Protein AF-A0A4Q3SL16-F1 (afdb_monomer_lite)

Foldseek 3Di:
DVVVVVVVVVVVVVVVVVVVVVVPPPPPPLVVQLVVLVVQLVVVLQDQDLVSNVVSLLSNQLSVDPNSDDDPVSVVVSVVSSVVGDHPPPPPPDD

Structure (mmCIF, N/CA/C/O backbone):
data_AF-A0A4Q3SL16-F1
#
_entry.id   AF-A0A4Q3SL16-F1
#
loop_
_atom_site.group_PDB
_atom_site.id
_atom_site.type_symbol
_atom_site.label_atom_id
_atom_site.label_alt_id
_atom_site.label_comp_id
_atom_site.label_asym_id
_atom_site.label_entity_id
_atom_site.label_seq_id
_atom_site.pdbx_PDB_ins_code
_atom_site.Cartn_x
_atom_site.Cartn_y
_atom_site.Cartn_z
_atom_site.occupancy
_atom_site.B_iso_or_equiv
_atom_site.auth_seq_id
_atom_site.auth_comp_id
_atom_site.auth_asym_id
_atom_site.auth_atom_id
_atom_site.pdbx_PDB_model_num
ATOM 1 N N . MET A 1 1 ? 44.752 9.057 -41.188 1.00 70.44 1 MET A N 1
ATOM 2 C CA . MET A 1 1 ? 44.080 7.793 -40.798 1.00 70.44 1 MET A CA 1
ATOM 3 C C . MET A 1 1 ? 43.731 7.754 -39.311 1.00 70.44 1 MET A C 1
ATOM 5 O O . MET A 1 1 ? 42.564 7.579 -39.006 1.00 70.44 1 MET A O 1
ATOM 9 N N . VAL A 1 2 ? 44.675 8.004 -38.393 1.00 80.75 2 VAL A N 1
ATOM 10 C CA . VAL A 1 2 ? 44.445 7.939 -36.928 1.00 80.75 2 VAL A CA 1
ATOM 11 C C . VAL A 1 2 ? 43.343 8.887 -36.422 1.00 80.75 2 VAL A C 1
ATOM 13 O O . VAL A 1 2 ? 42.478 8.472 -35.662 1.00 80.75 2 VAL A O 1
ATOM 16 N N . ILE A 1 3 ? 43.311 10.136 -36.898 1.00 80.88 3 ILE A N 1
ATOM 17 C CA . ILE A 1 3 ? 42.327 11.150 -36.465 1.00 80.88 3 ILE A CA 1
ATOM 18 C C . ILE A 1 3 ? 40.882 10.734 -36.803 1.00 80.88 3 ILE A C 1
ATOM 20 O O . ILE A 1 3 ? 39.975 10.936 -36.005 1.00 80.88 3 ILE A O 1
ATOM 24 N N . ILE A 1 4 ? 40.671 10.093 -37.957 1.00 83.69 4 ILE A N 1
ATOM 25 C CA . ILE A 1 4 ? 39.342 9.647 -38.410 1.00 83.69 4 ILE A CA 1
ATOM 26 C C . ILE A 1 4 ? 38.809 8.531 -37.499 1.00 83.69 4 ILE A C 1
ATOM 28 O O . ILE A 1 4 ? 37.634 8.531 -37.146 1.00 83.69 4 ILE A O 1
ATOM 32 N N . ILE A 1 5 ? 39.683 7.619 -37.060 1.00 85.69 5 ILE A N 1
ATOM 33 C CA . ILE A 1 5 ? 39.328 6.519 -36.150 1.00 85.69 5 ILE A CA 1
ATOM 34 C C . ILE A 1 5 ? 38.884 7.066 -34.786 1.00 85.69 5 ILE A C 1
ATOM 36 O O . ILE A 1 5 ? 37.898 6.591 -34.225 1.00 85.69 5 ILE A O 1
ATOM 40 N N . ILE A 1 6 ? 39.561 8.104 -34.282 1.00 84.88 6 ILE A N 1
ATOM 41 C CA . ILE A 1 6 ? 39.214 8.751 -33.007 1.00 84.88 6 ILE A CA 1
ATOM 42 C C . ILE A 1 6 ? 37.832 9.412 -33.092 1.00 84.88 6 ILE A C 1
ATOM 44 O O . ILE A 1 6 ? 37.015 9.234 -32.192 1.00 84.88 6 ILE A O 1
ATOM 48 N N . ILE A 1 7 ? 37.536 10.120 -34.187 1.00 85.88 7 ILE A N 1
ATOM 49 C CA . ILE A 1 7 ? 36.234 10.778 -34.381 1.00 85.88 7 ILE A CA 1
ATOM 50 C C . ILE A 1 7 ? 35.097 9.745 -34.405 1.00 85.88 7 ILE A C 1
ATOM 52 O O . ILE A 1 7 ? 34.082 9.933 -33.736 1.00 85.88 7 ILE A O 1
ATOM 56 N N . ILE A 1 8 ? 35.281 8.625 -35.111 1.00 86.88 8 ILE A N 1
ATOM 57 C CA . ILE A 1 8 ? 34.286 7.543 -35.170 1.00 86.88 8 ILE A CA 1
ATOM 58 C C . ILE A 1 8 ? 34.055 6.931 -33.779 1.00 86.88 8 ILE A C 1
ATOM 60 O O . ILE A 1 8 ? 32.908 6.726 -33.382 1.00 86.88 8 ILE A O 1
ATOM 64 N N . ALA A 1 9 ? 35.122 6.690 -33.011 1.00 86.19 9 ALA A N 1
ATOM 65 C CA . ALA A 1 9 ? 35.019 6.135 -31.662 1.00 86.19 9 ALA A CA 1
ATOM 66 C C . ALA A 1 9 ? 34.235 7.050 -30.703 1.00 86.19 9 ALA A C 1
ATOM 68 O O . ALA A 1 9 ? 33.423 6.563 -29.915 1.00 86.19 9 ALA A O 1
ATOM 69 N N . VAL A 1 10 ? 34.420 8.371 -30.804 1.00 88.31 10 VAL A N 1
ATOM 70 C CA . VAL A 1 10 ? 33.693 9.357 -29.986 1.00 88.31 10 VAL A CA 1
ATOM 71 C C . VAL A 1 10 ? 32.198 9.356 -30.311 1.00 88.31 10 VAL A C 1
ATOM 73 O O . VAL A 1 10 ? 31.375 9.345 -29.397 1.00 88.31 10 VAL A O 1
ATOM 76 N N . VAL A 1 11 ? 31.829 9.306 -31.594 1.00 88.62 11 VAL A N 1
ATOM 77 C CA . VAL A 1 11 ? 30.417 9.271 -32.015 1.00 88.62 11 VAL A CA 1
ATOM 78 C C . VAL A 1 11 ? 29.720 8.002 -31.516 1.00 88.62 11 VAL A C 1
ATOM 80 O O . VAL A 1 11 ? 28.607 8.076 -30.995 1.00 88.62 11 VAL A O 1
ATOM 83 N N . ILE A 1 12 ? 30.389 6.848 -31.609 1.00 90.00 12 ILE A N 1
ATOM 84 C CA . ILE A 1 12 ? 29.864 5.573 -31.098 1.00 90.00 12 ILE A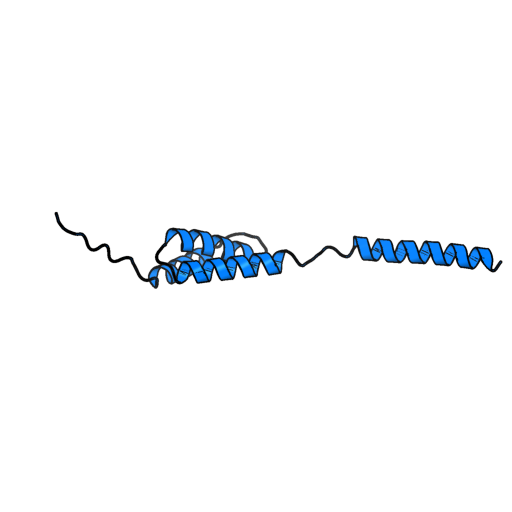 CA 1
ATOM 85 C C . ILE A 1 12 ? 29.681 5.638 -29.578 1.00 90.00 12 ILE A C 1
ATOM 87 O O . ILE A 1 12 ? 28.625 5.260 -29.075 1.00 90.00 12 ILE A O 1
ATOM 91 N N . PHE A 1 13 ? 30.671 6.155 -28.847 1.00 89.88 13 PHE A N 1
ATOM 92 C CA . PHE A 1 13 ? 30.599 6.272 -27.391 1.00 89.88 13 PHE A CA 1
ATOM 93 C C . PHE A 1 13 ? 29.423 7.150 -26.941 1.00 89.88 13 PHE A C 1
ATOM 95 O O . PHE A 1 13 ? 28.653 6.747 -26.070 1.00 89.88 13 PHE A O 1
ATOM 102 N N . ILE A 1 14 ? 29.227 8.306 -27.582 1.00 86.38 14 ILE A N 1
ATOM 103 C CA . ILE A 1 14 ? 28.093 9.198 -27.298 1.00 86.38 14 ILE A CA 1
ATOM 104 C C . ILE A 1 14 ? 26.762 8.486 -27.575 1.00 86.38 14 ILE A C 1
ATOM 106 O O . ILE A 1 14 ? 25.850 8.559 -26.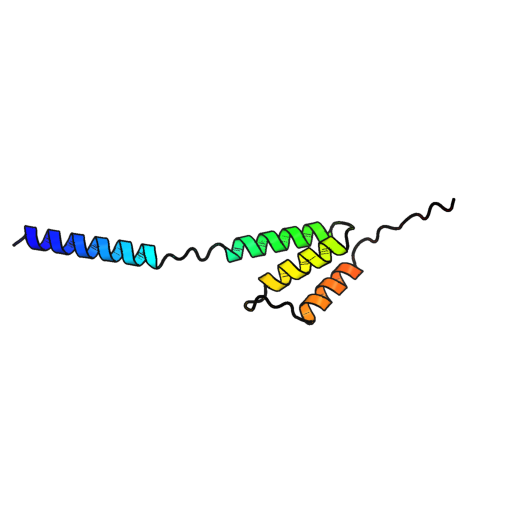754 1.00 86.38 14 ILE A O 1
ATOM 110 N N . GLY A 1 15 ? 26.658 7.748 -28.685 1.00 83.75 15 GLY A N 1
ATOM 111 C CA . GLY A 1 15 ? 25.464 6.966 -29.014 1.00 83.75 15 GLY A CA 1
ATOM 112 C C . GLY A 1 15 ? 25.137 5.895 -27.969 1.00 83.75 15 GLY A C 1
ATOM 113 O O . GLY A 1 15 ? 23.980 5.761 -27.574 1.00 83.75 15 GLY A O 1
ATOM 114 N N . ILE A 1 16 ? 26.148 5.179 -27.466 1.00 83.62 16 ILE A N 1
ATOM 115 C CA . ILE A 1 16 ? 25.976 4.162 -26.414 1.00 83.62 16 ILE A CA 1
ATOM 116 C C . ILE A 1 16 ? 25.512 4.807 -25.103 1.00 83.62 16 ILE A C 1
ATOM 118 O O . ILE A 1 16 ? 24.585 4.301 -24.470 1.00 83.62 16 ILE A O 1
ATOM 122 N N . VAL A 1 17 ? 26.112 5.934 -24.709 1.00 81.94 17 VAL A N 1
ATOM 123 C CA . VAL A 1 17 ? 25.727 6.666 -23.491 1.00 81.94 17 VAL A CA 1
ATOM 124 C C . VAL A 1 17 ? 24.287 7.178 -23.588 1.00 81.94 17 VAL A C 1
ATOM 126 O O . VAL A 1 17 ? 23.515 6.998 -22.648 1.00 81.94 17 VAL A O 1
ATOM 129 N N . LEU A 1 18 ? 23.895 7.755 -24.730 1.00 79.81 18 LEU A N 1
ATOM 130 C CA . LEU A 1 18 ? 22.523 8.222 -24.957 1.00 79.81 18 LEU A CA 1
ATOM 131 C C . LEU A 1 18 ? 21.513 7.067 -24.970 1.00 79.81 18 LEU A C 1
ATOM 133 O O . LEU A 1 18 ? 20.438 7.197 -24.389 1.00 79.81 18 LEU A O 1
ATOM 137 N N . TYR A 1 19 ? 21.864 5.927 -25.571 1.00 79.31 19 TYR A N 1
ATOM 138 C CA . TYR A 1 19 ? 21.031 4.723 -25.555 1.00 79.31 19 TYR A CA 1
ATOM 139 C C . TYR A 1 19 ? 20.813 4.197 -24.128 1.00 79.31 19 TYR A C 1
ATOM 141 O O . TYR A 1 19 ? 19.684 3.896 -23.743 1.00 79.31 19 TYR A O 1
ATOM 149 N N . PHE A 1 20 ? 21.870 4.139 -23.311 1.00 70.62 20 PHE A N 1
ATOM 150 C CA . PHE A 1 20 ? 21.765 3.697 -21.918 1.00 70.62 20 PHE A CA 1
ATOM 151 C C . PHE A 1 20 ? 20.965 4.682 -21.057 1.00 70.62 20 PHE A C 1
ATOM 153 O O . PHE A 1 20 ? 20.152 4.256 -20.236 1.00 70.62 20 PHE A O 1
ATOM 160 N N . ALA A 1 21 ? 21.141 5.989 -21.269 1.00 65.81 21 ALA A N 1
ATOM 161 C CA . ALA A 1 21 ? 20.371 7.023 -20.582 1.00 65.81 21 ALA A CA 1
ATOM 162 C C . ALA A 1 21 ? 18.875 6.968 -20.944 1.00 65.81 21 ALA A C 1
ATOM 164 O O . ALA A 1 21 ? 18.034 7.068 -20.056 1.00 65.81 21 ALA A O 1
ATOM 165 N N . ALA A 1 22 ? 18.535 6.740 -22.218 1.00 64.38 22 ALA A N 1
ATOM 166 C CA . ALA A 1 22 ? 17.147 6.611 -22.667 1.00 64.38 22 ALA A CA 1
ATOM 167 C C . ALA A 1 22 ? 16.466 5.325 -22.158 1.00 64.38 22 ALA A C 1
ATOM 169 O O . ALA A 1 22 ? 15.286 5.346 -21.813 1.00 64.38 22 ALA A O 1
ATOM 170 N N . ASN A 1 23 ? 17.207 4.215 -22.058 1.00 61.16 23 ASN A N 1
ATOM 171 C CA . ASN A 1 23 ? 16.684 2.948 -21.530 1.00 61.16 23 ASN A CA 1
ATOM 172 C C . ASN A 1 23 ? 16.683 2.862 -19.997 1.00 61.16 23 ASN A C 1
ATOM 174 O O . ASN A 1 23 ? 16.074 1.948 -19.436 1.00 61.16 23 ASN A O 1
ATOM 178 N N . SER A 1 24 ? 17.310 3.813 -19.306 1.00 53.97 24 SER A N 1
ATOM 179 C CA . SER A 1 24 ? 17.240 3.942 -17.850 1.00 53.97 24 SER A CA 1
ATOM 180 C C . SER A 1 24 ? 15.938 4.637 -17.444 1.00 53.97 24 SER A C 1
ATOM 182 O O . SER A 1 24 ? 15.943 5.703 -16.836 1.00 53.97 24 SER A O 1
ATOM 184 N N . SER A 1 25 ? 14.795 4.039 -17.790 1.00 53.78 25 SER A N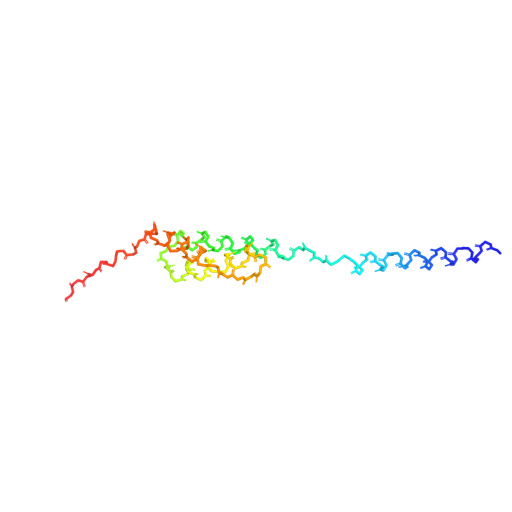 1
ATOM 185 C CA . SER A 1 25 ? 13.527 4.420 -17.166 1.00 53.78 25 SER A CA 1
ATOM 186 C C . SER A 1 25 ? 13.649 4.161 -15.659 1.00 53.78 25 SER A C 1
ATOM 188 O O . SER A 1 25 ? 13.975 3.030 -15.281 1.00 53.78 25 SER A O 1
ATOM 190 N N . PRO A 1 26 ? 13.415 5.154 -14.782 1.00 51.59 26 PRO A N 1
ATOM 191 C CA . PRO A 1 26 ? 13.477 4.950 -13.343 1.00 51.59 26 PRO A CA 1
ATOM 192 C C . PRO A 1 26 ? 12.340 4.014 -12.926 1.00 51.59 26 PRO A C 1
ATOM 194 O O . PRO A 1 26 ? 11.213 4.423 -12.659 1.00 51.59 26 PRO A O 1
ATOM 197 N N . LYS A 1 27 ? 12.633 2.714 -12.870 1.00 49.28 27 LYS A N 1
ATOM 198 C CA . LYS A 1 27 ? 11.737 1.659 -12.381 1.00 49.28 27 LYS A CA 1
ATOM 199 C C . LYS A 1 27 ? 11.689 1.659 -10.843 1.00 49.28 27 LYS A C 1
ATOM 201 O O . LYS A 1 27 ? 11.763 0.610 -10.213 1.00 49.28 27 LYS A O 1
ATOM 206 N N . THR A 1 28 ? 11.644 2.846 -10.241 1.00 50.84 28 THR A N 1
ATOM 207 C CA . THR A 1 28 ? 11.833 3.082 -8.800 1.00 50.84 28 THR A CA 1
ATOM 208 C C . THR A 1 28 ? 10.639 3.755 -8.128 1.00 50.84 28 THR A C 1
ATOM 210 O O . THR A 1 28 ? 10.593 3.794 -6.903 1.00 50.84 28 THR A O 1
ATOM 213 N N . ASN A 1 29 ? 9.647 4.235 -8.884 1.00 55.22 29 ASN A N 1
ATOM 214 C CA . ASN A 1 29 ? 8.517 4.970 -8.300 1.00 55.22 29 ASN A CA 1
ATOM 215 C C . ASN A 1 29 ? 7.506 4.031 -7.619 1.00 55.22 29 ASN A C 1
ATOM 217 O O . ASN A 1 29 ? 7.093 4.283 -6.492 1.00 55.22 29 ASN A O 1
ATOM 221 N N . ASN A 1 30 ? 7.211 2.879 -8.231 1.00 57.25 30 ASN A N 1
ATOM 222 C CA . ASN A 1 30 ? 6.166 1.975 -7.735 1.00 57.25 30 ASN A CA 1
ATOM 223 C C . ASN A 1 30 ? 6.505 1.314 -6.388 1.00 57.25 30 ASN A C 1
ATOM 225 O O . ASN A 1 30 ? 5.605 1.015 -5.612 1.00 57.25 30 ASN A O 1
ATOM 229 N N . ILE A 1 31 ? 7.791 1.078 -6.096 1.00 64.38 31 ILE A N 1
ATOM 230 C CA . ILE A 1 31 ? 8.200 0.464 -4.819 1.00 64.38 31 ILE A CA 1
ATOM 231 C C . ILE A 1 31 ? 8.004 1.458 -3.669 1.00 64.38 31 ILE A C 1
ATOM 233 O O . ILE A 1 31 ? 7.559 1.076 -2.591 1.00 64.38 31 ILE A O 1
ATOM 237 N N . ASN A 1 32 ? 8.295 2.738 -3.911 1.00 80.69 32 ASN A N 1
ATOM 238 C CA . ASN A 1 32 ? 8.159 3.775 -2.895 1.00 80.69 32 ASN A CA 1
ATOM 239 C C . ASN A 1 32 ? 6.681 4.095 -2.607 1.00 80.69 32 ASN A C 1
ATOM 241 O O . ASN A 1 32 ? 6.296 4.249 -1.452 1.00 80.69 32 ASN A O 1
ATOM 245 N N . GLU A 1 33 ? 5.839 4.132 -3.641 1.00 82.06 33 GLU A N 1
ATOM 246 C CA . GLU A 1 33 ? 4.394 4.350 -3.490 1.00 82.06 33 GLU A CA 1
ATOM 247 C C . GLU A 1 33 ? 3.701 3.197 -2.755 1.00 82.06 33 GLU A C 1
ATOM 249 O O . GLU A 1 33 ? 2.877 3.437 -1.872 1.00 82.06 33 GLU A O 1
ATOM 254 N N . LEU A 1 34 ? 4.067 1.949 -3.067 1.00 87.19 34 LEU A N 1
ATOM 255 C CA . LEU A 1 34 ? 3.515 0.783 -2.382 1.00 87.19 34 LEU A CA 1
ATOM 256 C C . LEU A 1 34 ? 3.888 0.769 -0.893 1.00 87.19 34 LEU A C 1
ATOM 258 O O . LEU A 1 34 ? 3.034 0.505 -0.047 1.00 87.19 34 LEU A O 1
ATOM 262 N N . GLU A 1 35 ? 5.146 1.072 -0.570 1.00 88.50 35 GLU A N 1
ATOM 263 C CA . GLU A 1 35 ? 5.614 1.106 0.817 1.00 88.50 35 GLU A CA 1
ATOM 264 C C . GLU A 1 35 ? 4.963 2.249 1.610 1.00 88.50 35 GLU A C 1
ATOM 266 O O . GLU A 1 35 ? 4.540 2.046 2.748 1.00 88.50 35 GLU A O 1
ATOM 271 N N . GLN A 1 36 ? 4.784 3.425 1.002 1.00 88.19 36 GLN A N 1
ATOM 272 C CA . GLN A 1 36 ? 4.041 4.525 1.626 1.00 88.19 36 GLN A CA 1
ATOM 273 C C . GLN A 1 36 ? 2.571 4.162 1.868 1.00 88.19 36 GLN A C 1
ATOM 275 O O . GLN A 1 36 ? 2.039 4.437 2.945 1.00 88.19 36 GLN A O 1
ATOM 280 N N . ALA A 1 37 ? 1.917 3.503 0.906 1.00 89.38 37 ALA A N 1
ATOM 281 C CA . ALA A 1 37 ? 0.542 3.041 1.073 1.00 89.38 37 ALA A CA 1
ATOM 282 C C . ALA A 1 37 ? 0.420 1.986 2.184 1.00 89.38 37 ALA A C 1
ATOM 284 O O . ALA A 1 37 ? -0.537 2.028 2.957 1.00 89.38 37 ALA A O 1
ATOM 285 N N . ARG A 1 38 ? 1.412 1.092 2.317 1.00 92.12 38 ARG A N 1
ATOM 286 C CA . ARG A 1 38 ? 1.489 0.120 3.419 1.00 92.12 38 ARG A CA 1
ATOM 287 C C . ARG A 1 38 ? 1.584 0.819 4.772 1.00 92.12 38 ARG A C 1
ATOM 289 O O . ARG A 1 38 ? 0.791 0.530 5.661 1.00 92.12 38 ARG A O 1
ATOM 296 N N . GLN A 1 39 ? 2.506 1.769 4.912 1.00 91.56 39 GLN A N 1
ATOM 297 C CA . GLN A 1 39 ? 2.696 2.517 6.159 1.00 91.56 39 GLN A CA 1
ATOM 298 C C . GLN A 1 39 ? 1.449 3.317 6.542 1.00 91.56 39 GLN A C 1
ATOM 300 O O . GLN A 1 39 ? 1.065 3.341 7.710 1.00 91.56 39 GLN A O 1
ATOM 305 N N . PHE A 1 40 ? 0.782 3.936 5.564 1.00 90.19 40 PHE A N 1
ATOM 306 C CA . PHE A 1 40 ? -0.471 4.649 5.802 1.00 90.19 40 PHE A CA 1
ATOM 307 C C . PHE A 1 40 ? -1.595 3.698 6.238 1.00 90.19 40 PHE A C 1
ATOM 309 O O . PHE A 1 40 ? -2.349 4.027 7.152 1.00 90.19 40 PHE A O 1
ATOM 316 N N . TYR A 1 41 ? -1.677 2.504 5.642 1.00 92.06 41 TYR A N 1
ATOM 317 C CA . TYR A 1 41 ? -2.639 1.476 6.040 1.00 92.06 41 TYR A CA 1
ATOM 318 C C . TYR A 1 41 ? -2.391 0.968 7.462 1.00 92.06 41 TYR A C 1
ATOM 320 O O . TYR A 1 41 ? -3.315 0.951 8.272 1.00 92.06 41 TYR A O 1
ATOM 328 N N . GLU A 1 42 ? -1.145 0.653 7.812 1.00 90.69 42 GLU A N 1
ATOM 329 C CA . GLU A 1 42 ? -0.767 0.233 9.168 1.00 90.69 42 GLU A CA 1
ATOM 330 C C . GLU A 1 42 ? -1.021 1.334 10.207 1.00 90.69 42 GLU A C 1
ATOM 332 O O . GLU A 1 42 ? -1.544 1.067 11.291 1.00 90.69 42 GLU A O 1
ATOM 337 N N . ALA A 1 43 ? -0.705 2.589 9.884 1.00 89.88 43 ALA A N 1
ATOM 338 C CA . ALA A 1 43 ? -0.999 3.722 10.757 1.00 89.88 43 ALA A CA 1
ATOM 339 C C . ALA A 1 43 ? -2.511 3.896 10.965 1.00 89.88 43 ALA A C 1
ATOM 341 O O . ALA A 1 43 ? -2.957 4.114 12.093 1.00 89.88 43 ALA A O 1
ATOM 342 N N . ALA A 1 44 ? -3.306 3.754 9.901 1.00 88.62 44 ALA A N 1
ATOM 343 C CA . ALA A 1 44 ? -4.757 3.841 9.980 1.00 88.62 44 ALA A CA 1
ATOM 344 C C . ALA A 1 44 ? -5.352 2.693 10.816 1.00 88.62 44 ALA A C 1
ATOM 346 O O . ALA A 1 44 ? -6.251 2.943 11.619 1.00 88.62 44 ALA A O 1
ATOM 347 N N . LEU A 1 45 ? -4.833 1.465 10.677 1.00 87.56 45 LEU A N 1
ATOM 348 C CA . LEU A 1 45 ? -5.272 0.291 11.446 1.00 87.56 45 LEU A CA 1
ATOM 349 C C . LEU A 1 45 ? -5.038 0.443 12.953 1.00 87.56 45 LEU A C 1
ATOM 351 O O . LEU A 1 45 ? -5.843 -0.029 13.751 1.00 87.56 45 LEU A O 1
ATOM 355 N N . ASN A 1 46 ? -3.965 1.136 13.338 1.00 86.38 46 ASN A N 1
ATOM 356 C CA . ASN A 1 46 ? -3.685 1.487 14.733 1.00 86.38 46 ASN A CA 1
ATOM 357 C C . ASN A 1 46 ? -4.536 2.664 15.246 1.00 86.38 46 ASN A C 1
ATOM 359 O O . ASN A 1 46 ? -4.576 2.930 16.449 1.00 86.38 46 ASN A O 1
ATOM 363 N N . GLY A 1 47 ? -5.191 3.395 14.343 1.00 80.94 47 GLY A N 1
ATOM 364 C CA . GLY A 1 47 ? -6.128 4.457 14.675 1.00 80.94 47 GLY A CA 1
ATOM 365 C C . GLY A 1 47 ? -7.514 3.925 15.045 1.00 80.94 47 GLY A C 1
ATOM 366 O O . GLY A 1 47 ? -7.756 2.726 15.149 1.00 80.94 47 GLY A O 1
ATOM 367 N N . LYS A 1 48 ? -8.460 4.849 15.228 1.00 79.50 48 LYS A N 1
ATOM 368 C CA . LYS A 1 48 ? -9.878 4.523 15.469 1.00 79.50 48 LYS A CA 1
ATOM 369 C C . LYS A 1 48 ? -10.793 4.883 14.294 1.00 79.50 48 LYS A C 1
ATOM 371 O O . LYS A 1 48 ? -11.984 4.577 14.305 1.00 79.50 48 LYS A O 1
ATOM 376 N N . ASP A 1 49 ? -10.244 5.529 13.265 1.00 84.38 49 ASP A N 1
ATOM 377 C CA . ASP A 1 49 ? -11.009 5.982 12.108 1.00 84.38 49 ASP A CA 1
ATOM 378 C C . ASP A 1 49 ? -11.145 4.871 11.058 1.00 84.38 49 ASP A C 1
ATOM 380 O O . ASP A 1 49 ? -10.270 4.621 10.226 1.00 84.38 49 ASP A O 1
ATOM 384 N N . ARG A 1 50 ? -12.317 4.236 11.065 1.00 85.06 50 ARG A N 1
ATOM 385 C CA . ARG A 1 50 ? -12.698 3.194 10.104 1.00 85.06 50 ARG A CA 1
ATOM 386 C C . ARG A 1 50 ? -12.701 3.693 8.654 1.00 85.06 50 ARG A C 1
ATOM 388 O O . ARG A 1 50 ? -12.435 2.911 7.743 1.00 85.06 50 ARG A O 1
ATOM 395 N N . LYS A 1 51 ? -13.012 4.972 8.407 1.00 87.69 51 LYS A N 1
ATOM 396 C CA . LYS A 1 51 ? -13.013 5.541 7.047 1.00 87.69 51 LYS A CA 1
ATOM 397 C C . LYS A 1 51 ? -11.590 5.702 6.532 1.00 87.69 51 LYS A C 1
ATOM 399 O O . LYS A 1 51 ? -11.342 5.403 5.364 1.00 87.69 51 LYS A O 1
ATOM 404 N N . ALA A 1 52 ? -10.670 6.119 7.401 1.00 87.44 52 ALA A N 1
ATOM 405 C CA . ALA A 1 52 ? -9.253 6.202 7.067 1.00 87.44 52 ALA A CA 1
ATOM 406 C C . ALA A 1 52 ? -8.692 4.823 6.689 1.00 87.44 52 ALA A C 1
ATOM 408 O O . ALA A 1 52 ? -8.032 4.704 5.660 1.00 87.44 52 ALA A O 1
ATOM 409 N N . VAL A 1 53 ? -9.039 3.769 7.439 1.00 90.06 53 VAL A N 1
ATOM 410 C CA . VAL A 1 53 ? -8.631 2.387 7.121 1.00 90.06 53 VAL A CA 1
ATOM 411 C C . VAL A 1 53 ? -9.211 1.896 5.802 1.00 90.06 53 VAL A C 1
ATOM 413 O O . VAL A 1 53 ? -8.482 1.310 5.010 1.00 90.06 53 VAL A O 1
ATOM 416 N N . LEU A 1 54 ? -10.485 2.181 5.513 1.00 90.50 54 LEU A N 1
ATOM 417 C CA . LEU A 1 54 ? -11.082 1.847 4.215 1.00 90.50 54 LEU A CA 1
ATOM 418 C C . LEU A 1 54 ? -10.338 2.518 3.057 1.00 90.50 54 LEU A C 1
ATOM 420 O O . LEU A 1 54 ? -10.000 1.860 2.077 1.00 90.50 54 LEU A O 1
ATOM 424 N N . ALA A 1 55 ? -10.071 3.820 3.158 1.00 89.81 55 ALA A N 1
ATOM 425 C CA . ALA A 1 55 ? -9.365 4.552 2.111 1.00 89.81 55 ALA A CA 1
ATOM 426 C C . ALA A 1 55 ? -7.923 4.045 1.935 1.00 89.81 55 ALA A C 1
ATOM 428 O O . ALA A 1 55 ? -7.491 3.789 0.811 1.00 89.81 55 ALA A O 1
ATOM 429 N N . ALA A 1 56 ? -7.209 3.850 3.045 1.00 91.19 56 ALA A N 1
ATOM 430 C CA . ALA A 1 56 ? -5.830 3.381 3.054 1.00 91.19 56 ALA A CA 1
ATOM 431 C C . ALA A 1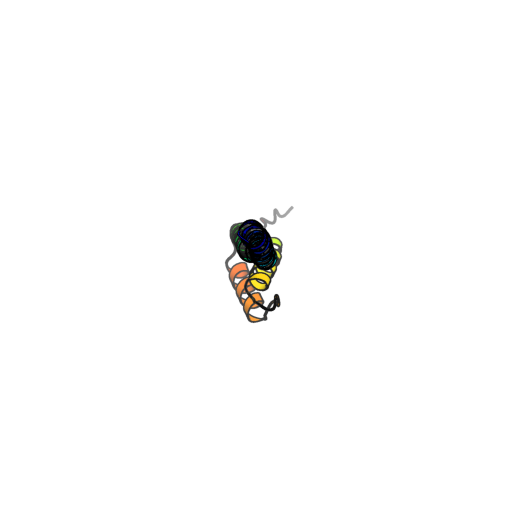 56 ? -5.698 1.937 2.543 1.00 91.19 56 ALA A C 1
ATOM 433 O O . ALA A 1 56 ? -4.828 1.653 1.723 1.00 91.19 56 ALA A O 1
ATOM 434 N N . GLY A 1 57 ? -6.600 1.045 2.958 1.00 91.44 57 GLY A N 1
ATOM 435 C CA . GLY A 1 57 ? -6.627 -0.348 2.522 1.00 91.44 57 GLY A CA 1
ATOM 436 C C . GLY A 1 57 ? -6.907 -0.459 1.031 1.00 91.44 57 GLY A C 1
ATOM 437 O O . GLY A 1 57 ? -6.174 -1.132 0.313 1.00 91.44 57 GLY A O 1
ATOM 438 N N . ARG A 1 58 ? -7.904 0.276 0.523 1.00 91.75 58 ARG A N 1
ATOM 439 C CA . ARG A 1 58 ? -8.210 0.303 -0.916 1.00 91.75 58 ARG A CA 1
ATOM 440 C C . ARG A 1 58 ? -7.035 0.803 -1.742 1.00 91.75 58 ARG A C 1
ATOM 442 O O . ARG A 1 58 ? -6.728 0.218 -2.777 1.00 91.75 58 ARG A O 1
ATOM 449 N N . LEU A 1 59 ? -6.357 1.849 -1.269 1.00 90.06 59 LEU A N 1
ATOM 450 C CA . LEU A 1 59 ? -5.149 2.359 -1.908 1.00 90.06 59 LEU A CA 1
ATOM 451 C C . LEU A 1 59 ? -4.049 1.286 -1.930 1.00 90.06 59 LEU A C 1
ATOM 453 O O . LEU A 1 59 ? -3.562 0.948 -3.006 1.00 90.06 59 LEU A O 1
ATOM 457 N N . TYR A 1 60 ? -3.717 0.694 -0.782 1.00 90.94 60 TYR A N 1
ATOM 458 C CA . TYR A 1 60 ? -2.685 -0.339 -0.674 1.00 90.94 60 TYR A CA 1
ATOM 459 C C . TYR A 1 60 ? -2.979 -1.564 -1.553 1.00 90.94 60 TYR A C 1
ATOM 461 O O . TYR A 1 60 ? -2.137 -1.970 -2.357 1.00 90.94 60 TYR A O 1
ATOM 469 N N . TYR A 1 61 ? -4.187 -2.124 -1.477 1.00 89.38 61 TYR A N 1
ATOM 470 C CA . TYR A 1 61 ? -4.557 -3.298 -2.269 1.00 89.38 61 TYR A CA 1
ATOM 471 C C . TYR A 1 61 ? -4.679 -2.991 -3.771 1.00 89.38 61 TYR A C 1
ATOM 473 O O . TYR A 1 61 ? -4.318 -3.819 -4.60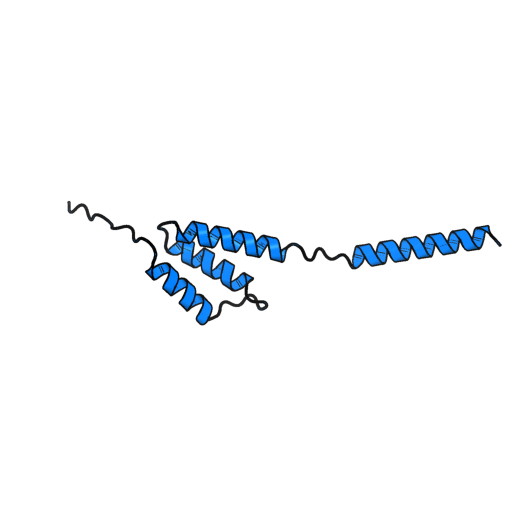6 1.00 89.38 61 TYR A O 1
ATOM 481 N N . SER A 1 62 ? -5.075 -1.770 -4.148 1.00 88.62 62 SER A N 1
ATOM 482 C CA . SER A 1 62 ? -4.985 -1.348 -5.550 1.00 88.62 62 SER A CA 1
ATOM 483 C C . SER A 1 62 ? -3.532 -1.247 -6.031 1.00 88.62 62 SER A C 1
ATOM 485 O O . SER A 1 62 ? -3.249 -1.524 -7.187 1.00 88.62 62 SER A O 1
ATOM 487 N N . LEU A 1 63 ? -2.573 -0.907 -5.172 1.00 86.81 63 LEU A N 1
ATOM 488 C CA . LEU A 1 63 ? -1.164 -0.807 -5.566 1.00 86.81 63 LEU A CA 1
ATOM 489 C C . LEU A 1 63 ? -0.435 -2.157 -5.560 1.00 86.81 63 LEU A C 1
ATOM 491 O O . LEU A 1 63 ? 0.515 -2.334 -6.321 1.00 86.81 63 LEU A O 1
ATOM 495 N N . THR A 1 64 ? -0.879 -3.123 -4.750 1.00 84.19 64 THR A N 1
ATOM 496 C CA . THR A 1 64 ? -0.319 -4.490 -4.755 1.00 84.19 64 THR A CA 1
ATOM 497 C C . THR A 1 64 ? -0.712 -5.277 -6.002 1.00 84.19 64 THR A C 1
ATOM 499 O O . THR A 1 64 ? 0.045 -6.139 -6.457 1.00 84.19 64 THR A O 1
ATOM 502 N N . ASN A 1 65 ? -1.873 -4.983 -6.589 1.00 78.25 65 ASN A N 1
ATOM 503 C CA . ASN A 1 65 ? -2.329 -5.668 -7.785 1.00 78.25 65 ASN A CA 1
ATOM 504 C C . ASN A 1 65 ? -1.772 -5.003 -9.051 1.00 78.25 65 ASN A C 1
ATOM 506 O O . ASN A 1 65 ? -1.979 -3.820 -9.298 1.00 78.25 65 ASN A O 1
ATOM 510 N N . SER A 1 66 ? -1.133 -5.790 -9.919 1.00 71.50 66 SER A N 1
ATOM 511 C CA . SER A 1 66 ? -0.540 -5.318 -11.187 1.00 71.50 66 SER A CA 1
ATOM 512 C C . SER A 1 66 ? -1.537 -4.671 -12.160 1.00 71.50 66 SER A C 1
ATOM 514 O O . SER A 1 66 ? -1.132 -3.963 -13.080 1.00 71.50 66 SER A O 1
ATOM 516 N N . LYS A 1 67 ? -2.840 -4.905 -11.968 1.00 79.00 67 LYS A N 1
ATOM 517 C CA . LYS A 1 67 ? -3.915 -4.271 -12.747 1.00 79.00 67 LYS A CA 1
ATOM 518 C C . LYS A 1 67 ? -4.442 -2.978 -12.127 1.00 79.00 67 LYS A C 1
ATOM 520 O O . LYS A 1 67 ? -5.303 -2.348 -12.729 1.00 79.00 67 LYS A O 1
ATOM 525 N N . HIS A 1 68 ? -3.985 -2.618 -10.934 1.00 76.62 68 HIS A N 1
ATOM 526 C CA . HIS A 1 68 ? -4.532 -1.523 -10.141 1.00 76.62 68 HIS A CA 1
ATOM 527 C C . HIS A 1 68 ? -6.044 -1.595 -9.904 1.00 76.62 68 HIS A C 1
ATOM 529 O O . HIS A 1 68 ? -6.726 -0.584 -9.755 1.00 76.62 68 HIS A O 1
ATOM 535 N N . VAL A 1 69 ? -6.575 -2.819 -9.869 1.00 82.00 69 VAL A N 1
ATOM 536 C CA . VAL A 1 69 ? -7.990 -3.092 -9.627 1.00 82.00 69 VAL A CA 1
ATOM 537 C C . VAL A 1 69 ? -8.133 -3.721 -8.259 1.00 82.00 69 VAL A C 1
ATOM 539 O O . VAL A 1 69 ? -7.480 -4.719 -7.952 1.00 82.00 69 VAL A O 1
ATOM 542 N N . LEU A 1 70 ? -9.035 -3.150 -7.476 1.00 85.38 70 LEU A N 1
ATOM 543 C CA . LEU A 1 70 ? -9.435 -3.698 -6.200 1.00 85.38 70 LEU A CA 1
ATOM 544 C C . LEU A 1 70 ? -10.353 -4.907 -6.415 1.00 85.38 70 LEU A C 1
ATOM 546 O O . LEU A 1 70 ? -11.366 -4.811 -7.113 1.00 85.38 70 LEU A O 1
ATOM 550 N N . THR A 1 71 ? -9.992 -6.052 -5.845 1.00 89.56 71 THR A N 1
ATOM 551 C CA . THR A 1 71 ? -10.784 -7.278 -5.968 1.00 89.56 71 THR A CA 1
ATOM 552 C C . THR A 1 71 ? -11.759 -7.436 -4.802 1.00 89.56 71 THR A C 1
ATOM 554 O O . THR A 1 71 ? -11.613 -6.816 -3.750 1.00 89.56 71 THR A O 1
ATOM 557 N N . MET A 1 72 ? -12.756 -8.315 -4.960 1.00 88.12 72 MET A N 1
ATOM 558 C CA . MET A 1 72 ? -13.649 -8.669 -3.846 1.00 88.12 72 MET A CA 1
ATOM 559 C C . MET A 1 72 ? -12.895 -9.327 -2.684 1.00 88.12 72 MET A C 1
ATOM 561 O O . MET A 1 72 ? -13.307 -9.184 -1.538 1.00 88.12 72 MET A O 1
ATOM 565 N N . HIS A 1 73 ? -11.804 -10.045 -2.974 1.00 89.56 73 HIS A N 1
ATOM 566 C CA . HIS A 1 73 ? -10.957 -10.619 -1.934 1.00 89.56 73 HIS A CA 1
ATOM 567 C C . HIS A 1 73 ? -10.288 -9.513 -1.110 1.00 89.56 73 HIS A C 1
ATOM 569 O O . HIS A 1 73 ? -10.338 -9.564 0.113 1.00 89.56 73 HIS A O 1
ATOM 575 N N . ASP A 1 74 ? -9.764 -8.478 -1.766 1.00 90.44 74 ASP A N 1
ATOM 576 C CA . ASP A 1 74 ? -9.126 -7.343 -1.092 1.00 90.44 74 ASP A CA 1
ATOM 577 C C . ASP A 1 74 ? -10.118 -6.582 -0.197 1.00 90.44 74 ASP A C 1
ATOM 579 O O . ASP A 1 74 ? -9.828 -6.313 0.966 1.00 90.44 74 ASP A O 1
ATOM 583 N N . GLU A 1 75 ? -11.329 -6.303 -0.696 1.00 90.44 75 GLU A N 1
ATOM 584 C CA . GLU A 1 75 ? -12.405 -5.686 0.101 1.00 90.44 75 GLU A CA 1
ATOM 585 C C . GLU A 1 75 ? -12.791 -6.544 1.316 1.00 90.44 75 GLU A C 1
ATOM 587 O O . GLU A 1 75 ? -13.054 -6.010 2.395 1.00 90.44 75 GLU A O 1
ATOM 592 N N . PHE A 1 76 ? -12.788 -7.873 1.173 1.00 92.69 76 PHE A N 1
ATOM 593 C CA . PHE A 1 76 ? -13.047 -8.778 2.291 1.00 92.69 76 PHE A CA 1
ATOM 594 C C . PHE A 1 76 ? -11.942 -8.711 3.353 1.00 92.69 76 PHE A C 1
ATOM 596 O O . PHE A 1 76 ? -12.252 -8.647 4.542 1.00 92.69 76 PHE A O 1
ATOM 603 N N . MET A 1 77 ? -10.671 -8.675 2.944 1.00 91.00 77 MET A N 1
ATOM 604 C CA . MET A 1 77 ? -9.534 -8.564 3.867 1.00 91.00 77 MET A CA 1
ATOM 605 C C . MET A 1 77 ? -9.573 -7.238 4.638 1.00 91.00 77 MET A C 1
ATOM 607 O O . MET A 1 77 ? -9.486 -7.244 5.864 1.00 91.00 77 MET A O 1
ATOM 611 N N . ILE A 1 78 ? -9.831 -6.119 3.949 1.00 91.25 78 ILE A N 1
ATOM 612 C CA . ILE A 1 78 ? -10.019 -4.806 4.592 1.00 91.25 78 ILE A CA 1
ATOM 613 C C . ILE A 1 78 ? -11.192 -4.859 5.586 1.00 91.25 78 ILE A C 1
ATOM 615 O O . ILE A 1 78 ? -11.096 -4.348 6.702 1.00 91.25 78 ILE A O 1
ATOM 619 N N . GLY A 1 79 ? -12.302 -5.501 5.207 1.00 90.50 79 GLY A N 1
ATOM 620 C CA . GLY A 1 79 ? -13.463 -5.712 6.074 1.00 90.50 79 GLY A CA 1
ATOM 621 C C . GLY A 1 79 ? -13.145 -6.513 7.339 1.00 90.50 79 GLY A C 1
ATOM 622 O O . GLY A 1 79 ? -13.607 -6.157 8.427 1.00 90.50 79 GLY A O 1
ATOM 623 N N . ASN A 1 80 ? -12.334 -7.563 7.209 1.00 92.06 80 ASN A N 1
ATOM 624 C CA . ASN A 1 80 ? -11.855 -8.354 8.336 1.00 92.06 80 ASN A CA 1
ATOM 625 C C . ASN A 1 80 ? -10.982 -7.510 9.274 1.00 92.06 80 ASN A C 1
ATOM 627 O O . ASN A 1 80 ? -11.245 -7.478 10.475 1.00 92.06 80 ASN A O 1
ATOM 631 N N . ASP A 1 81 ? -10.025 -6.753 8.740 1.00 88.94 81 ASP A N 1
ATOM 632 C CA . ASP A 1 81 ? -9.144 -5.904 9.548 1.00 88.94 81 ASP A CA 1
ATOM 633 C C . ASP A 1 81 ? -9.950 -4.837 10.310 1.00 88.94 81 ASP A C 1
ATOM 635 O O . ASP A 1 81 ? -9.811 -4.685 11.526 1.00 88.94 81 ASP A O 1
ATOM 639 N N . LEU A 1 82 ? -10.915 -4.198 9.638 1.00 87.56 82 LEU A N 1
ATOM 640 C CA . LEU A 1 82 ? -11.876 -3.274 10.252 1.00 87.56 82 LEU A CA 1
ATOM 641 C C . LEU A 1 82 ? -12.685 -3.905 11.392 1.00 87.56 82 LEU A C 1
ATOM 643 O O . LEU A 1 82 ? -13.104 -3.193 12.305 1.00 87.56 82 LEU A O 1
ATOM 647 N N . SER A 1 83 ? -12.977 -5.206 11.338 1.00 87.50 83 SER A N 1
ATOM 648 C CA . SER A 1 83 ? -13.723 -5.897 12.401 1.00 87.50 83 SER A CA 1
ATOM 649 C C . SER A 1 83 ? -12.896 -6.088 13.675 1.00 87.50 83 SER A C 1
ATOM 651 O O . SER A 1 83 ? -13.458 -6.165 14.765 1.00 87.50 83 SER A O 1
ATOM 653 N N . THR A 1 84 ? -11.568 -6.101 13.538 1.00 85.12 84 THR A N 1
ATOM 654 C CA . THR A 1 84 ? -10.617 -6.259 14.647 1.00 85.12 84 THR A CA 1
ATOM 655 C C . THR A 1 84 ? -10.155 -4.930 15.244 1.00 85.12 84 THR A C 1
ATOM 657 O O . THR A 1 84 ? -9.495 -4.917 16.283 1.00 85.12 84 THR A O 1
ATOM 660 N N . MET A 1 85 ? -10.514 -3.805 14.617 1.00 80.62 85 MET A N 1
ATOM 661 C CA . MET A 1 85 ? -10.140 -2.479 15.097 1.00 80.62 85 MET A CA 1
ATOM 662 C C . MET A 1 85 ? -10.812 -2.121 16.430 1.00 80.62 85 MET A C 1
ATOM 664 O O . MET A 1 85 ? -11.993 -2.427 16.631 1.00 80.62 85 MET A O 1
ATOM 668 N N . PRO A 1 86 ? -10.115 -1.375 17.306 1.00 70.50 86 PRO A N 1
ATOM 669 C CA . PRO A 1 86 ? -10.715 -0.820 18.509 1.00 70.50 86 PRO A CA 1
ATOM 670 C C . PRO A 1 86 ? -11.802 0.190 18.123 1.00 70.50 86 PRO A C 1
ATOM 672 O O . PRO A 1 86 ? -11.533 1.250 17.559 1.00 70.50 86 PRO A O 1
ATOM 675 N N . VAL A 1 87 ? -13.055 -0.149 18.417 1.00 65.00 87 VAL A N 1
ATOM 676 C CA . VAL A 1 87 ? -14.196 0.742 18.194 1.00 65.00 87 VAL A CA 1
ATOM 677 C C . VAL A 1 87 ? -14.127 1.870 19.224 1.00 65.00 87 VAL A C 1
ATOM 679 O O . VAL A 1 87 ? -13.899 1.607 20.406 1.00 65.00 87 VAL A O 1
ATOM 682 N N . GLU A 1 88 ? -14.333 3.126 18.813 1.00 60.22 88 GLU A N 1
ATOM 683 C CA . GLU A 1 88 ? -14.670 4.165 19.787 1.00 60.22 88 GLU A CA 1
ATOM 684 C C . GLU A 1 88 ? -15.973 3.763 20.464 1.00 60.22 88 GLU A C 1
ATOM 686 O O . GLU A 1 88 ? -17.055 3.846 19.881 1.00 60.22 88 GLU A O 1
ATOM 691 N N . THR A 1 89 ? -15.865 3.287 21.703 1.00 54.59 89 THR A N 1
ATOM 692 C CA . THR A 1 89 ? -16.999 3.197 22.604 1.00 54.59 89 THR A CA 1
ATOM 693 C C . THR A 1 89 ? -17.445 4.631 22.832 1.00 54.59 89 THR A C 1
ATOM 695 O O . THR A 1 89 ? -16.892 5.335 23.675 1.00 54.59 89 THR A O 1
ATOM 698 N N . TYR A 1 90 ? -18.399 5.097 22.028 1.00 50.16 90 TYR A N 1
ATOM 699 C CA . TYR A 1 90 ? -19.129 6.311 22.334 1.00 50.16 90 TYR A CA 1
ATOM 700 C C . TYR A 1 90 ? -19.773 6.065 23.694 1.00 50.16 90 TYR A C 1
ATOM 702 O O . TYR A 1 90 ? -20.766 5.343 23.804 1.00 50.16 90 TYR A O 1
ATOM 710 N N . GLN A 1 91 ? -19.169 6.613 24.750 1.00 47.31 91 GLN A N 1
ATOM 711 C CA . GLN A 1 91 ? -19.905 6.859 25.972 1.00 47.31 91 GLN A CA 1
ATOM 712 C C . GLN A 1 91 ? -20.982 7.856 25.573 1.00 47.31 91 GLN A C 1
ATOM 714 O O . GLN A 1 91 ? -20.736 9.048 25.422 1.00 47.31 91 GLN A O 1
ATOM 719 N N . SER A 1 92 ? -22.162 7.315 25.282 1.00 46.12 92 SER A N 1
ATOM 720 C CA . SER A 1 92 ? -23.400 8.065 25.270 1.00 46.12 92 SER A CA 1
ATOM 721 C C . SER A 1 92 ? -23.552 8.613 26.680 1.00 46.12 92 SER A C 1
ATOM 723 O O . SER A 1 92 ? -24.118 7.947 27.5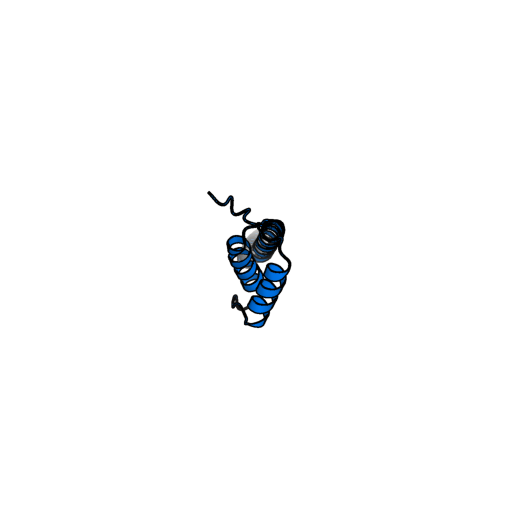44 1.00 46.12 92 SER A O 1
ATOM 725 N N . GLU A 1 93 ? -23.000 9.797 26.929 1.00 49.03 93 GLU A N 1
ATOM 726 C CA . GLU A 1 93 ? -23.442 10.639 28.028 1.00 49.03 93 GLU A CA 1
ATOM 727 C C . GLU A 1 93 ? -24.914 10.947 27.741 1.00 49.03 93 GLU A C 1
ATOM 729 O O . GLU A 1 93 ? -25.259 11.830 26.960 1.00 49.03 93 GLU A O 1
ATOM 734 N N . THR A 1 94 ? -25.786 10.097 28.285 1.00 49.06 94 THR A N 1
ATOM 735 C CA . THR A 1 94 ? -27.213 10.359 28.436 1.00 49.06 94 THR A CA 1
ATOM 736 C C . THR A 1 94 ? -27.352 11.683 29.170 1.00 49.06 94 THR A C 1
ATOM 738 O O . THR A 1 94 ? -27.018 11.757 30.354 1.00 49.06 94 THR A O 1
ATOM 741 N N . ILE A 1 95 ? -27.817 12.701 28.449 1.00 50.12 95 ILE A N 1
ATOM 742 C CA . ILE A 1 95 ? -28.340 13.951 29.002 1.00 50.12 95 ILE A CA 1
ATOM 743 C C . ILE A 1 95 ? -29.861 13.857 29.005 1.00 50.12 95 ILE A C 1
ATOM 745 O O . ILE A 1 95 ? -30.410 13.420 27.965 1.00 50.12 95 ILE A O 1
#

Secondary structure (DSSP, 8-state):
-HHHHHHHHHHHHHHHHHHHHHH---TTHHHHHHHHHHHHHHHHHTSS-HHHHHHHHHHHHHHHSTT----HHHHHHHHHHHHHS----------

Radius of gyration: 25.97 Å; chains: 1; bounding box: 73×25×70 Å

pLDDT: mean 79.48, std 13.82, range [46.12, 92.69]

Sequence (95 aa):
MVIIIIIIAVVIFIGIVLYFAANSSPKTNNINELEQARQFYEAALNGKDRKAVLAAGRLYYSLTNSKHVLTMHDEFMIGNDLSTMPVETYQSETI